Protein AF-A0A497P8Y5-F1 (afdb_monomer)

Mean predicted aligned error: 4.68 Å

Solvent-accessible surface area (backbone atoms only — not comparable to full-atom values): 5585 Å² total; per-residue (Å²): 134,86,74,74,58,48,48,75,68,51,54,56,49,29,58,74,70,69,48,85,83,45,71,48,76,49,53,42,35,73,64,28,32,54,40,32,75,70,62,37,45,30,35,33,33,44,38,70,48,42,22,41,76,76,68,65,39,97,53,35,72,84,38,45,68,69,58,48,51,53,30,45,52,33,26,56,75,33,40,74,32,33,30,78,45,71,52,79,32,70,83,47,58,83,44,82,94,62,92

Foldseek 3Di:
DQAAAADPVNVVVCVVVVNDAAEEEFQAQVVLLVCQVVPHAEYEPELQCCCCPVVNHPGSQVDDPVSQVNSQVRNVVRHRHHHYHYDDGPPQPPDPVSD

Sequence (99 aa):
MTVKKVTIRDFMSMKKNREKIVALSLYDYPTAYFADKAGVDMILVGDGSVGMTALGYNNTVPVTMDEMIIFCKAVVRATERALVMGDMPFMSYQNVDDA

Nearest PDB structures (foldseek):
  1o68-assembly1_B  TM=9.705E-01  e=7.332E-09  Neisseria meningitidis serogroup B
  1o66-assembly1_B  TM=9.797E-01  e=1.826E-08  Neisseria meningitidis serogroup B
  1o68-assembly1_E  TM=9.788E-01  e=3.505E-08  Neisseria meningitidis serogroup B
  1o66-assembly1_D  TM=9.727E-01  e=2.370E-08  Neisseria meningitidis serogroup B
  1oy0-assembly1_A  TM=9.899E-01  e=9.317E-08  Mycobacterium tuberculosis

Radius of gyration: 14.65 Å; Cα contacts (8 Å, |Δi|>4): 156; chains: 1; bounding box: 37×30×37 Å

pLDDT: mean 89.43, std 10.33, range [51.59, 97.94]

Secondary structure (DSSP, 8-state):
-------HHHHHHHHHHTPPPPEEE--SHHHHHHHHHTT-SEEEE-HHHIIIIIS--SSSTT--HHHHHHHHHHHHHH-SSSEEEEPPPTTTTSSTTT-

Structure (mmCIF, N/CA/C/O backbone):
data_AF-A0A497P8Y5-F1
#
_entry.id   AF-A0A497P8Y5-F1
#
loop_
_atom_site.group_PDB
_atom_site.id
_atom_site.type_symbol
_atom_site.label_atom_id
_atom_site.label_alt_id
_atom_site.label_comp_id
_atom_site.label_asym_id
_atom_site.label_entity_id
_atom_site.label_seq_id
_atom_site.pdbx_PDB_ins_code
_atom_site.Cartn_x
_atom_site.Cartn_y
_atom_site.Cartn_z
_atom_site.occupancy
_atom_site.B_iso_or_equiv
_atom_site.auth_seq_id
_atom_site.auth_comp_id
_atom_site.auth_asym_id
_atom_site.auth_atom_id
_atom_site.pdbx_PDB_model_num
ATOM 1 N N . MET A 1 1 ? -17.477 -12.870 12.688 1.00 51.59 1 MET A N 1
ATOM 2 C CA . MET A 1 1 ? -17.403 -11.467 13.148 1.00 51.59 1 MET A CA 1
ATOM 3 C C . MET A 1 1 ? -16.961 -10.635 11.963 1.00 51.59 1 MET A C 1
ATOM 5 O O . MET A 1 1 ? -15.956 -10.978 11.359 1.00 51.59 1 MET A O 1
ATOM 9 N N . THR A 1 2 ? -17.731 -9.627 11.568 1.00 66.06 2 THR A N 1
ATOM 10 C CA . THR A 1 2 ? -17.389 -8.782 10.417 1.00 66.06 2 THR A CA 1
ATOM 11 C C . THR A 1 2 ? -16.258 -7.840 10.822 1.00 66.06 2 THR A C 1
ATOM 13 O O . THR A 1 2 ? -16.408 -7.082 11.779 1.00 66.06 2 THR A O 1
ATOM 16 N N . VAL A 1 3 ? -15.115 -7.912 10.141 1.00 80.19 3 VAL A N 1
ATOM 17 C CA . VAL A 1 3 ? -13.980 -7.014 10.390 1.00 80.19 3 VAL A CA 1
ATOM 18 C C . VAL A 1 3 ? -14.380 -5.603 9.941 1.00 80.19 3 VAL A C 1
ATOM 20 O O . VAL A 1 3 ? -14.715 -5.395 8.776 1.00 80.19 3 VAL A O 1
ATOM 23 N N . LYS A 1 4 ? -14.413 -4.631 10.865 1.00 90.44 4 LYS A N 1
ATOM 24 C CA . LYS A 1 4 ? -14.739 -3.232 10.538 1.00 90.44 4 LYS A CA 1
ATOM 25 C C . LYS A 1 4 ? -13.518 -2.571 9.897 1.00 90.44 4 LYS A C 1
ATOM 27 O O . LYS A 1 4 ? -12.506 -2.390 10.569 1.00 90.44 4 LYS A O 1
ATOM 32 N N . LYS A 1 5 ? -13.640 -2.170 8.632 1.00 95.00 5 LYS A N 1
ATOM 33 C CA . LYS A 1 5 ? -12.600 -1.431 7.909 1.00 95.00 5 LYS A CA 1
ATOM 34 C C . LYS A 1 5 ? -12.395 -0.029 8.497 1.00 95.00 5 LYS A C 1
ATOM 36 O O . LYS A 1 5 ? -13.371 0.651 8.816 1.00 95.00 5 LYS A O 1
ATOM 41 N N . VAL A 1 6 ? -11.138 0.390 8.623 1.00 97.06 6 VAL A N 1
ATOM 42 C CA . VAL A 1 6 ? -10.730 1.733 9.047 1.00 97.06 6 VAL A CA 1
ATOM 43 C C . VAL A 1 6 ? -10.973 2.717 7.907 1.00 97.06 6 VAL A C 1
ATOM 45 O O . VAL A 1 6 ? -10.666 2.452 6.744 1.00 97.06 6 VAL A O 1
ATOM 48 N N . THR A 1 7 ? -11.542 3.869 8.240 1.00 97.12 7 THR A N 1
ATOM 49 C CA . THR A 1 7 ? -11.871 4.935 7.294 1.00 97.12 7 THR A CA 1
ATOM 50 C C . THR A 1 7 ? -11.269 6.268 7.726 1.00 97.12 7 THR A C 1
ATOM 52 O O . THR A 1 7 ? -10.902 6.469 8.883 1.00 97.12 7 THR A O 1
ATOM 55 N N . ILE A 1 8 ? -11.264 7.245 6.816 1.00 96.69 8 ILE A N 1
ATOM 56 C CA . ILE A 1 8 ? -10.839 8.624 7.112 1.00 96.69 8 ILE A CA 1
ATOM 57 C C . ILE A 1 8 ? -11.640 9.220 8.286 1.00 96.69 8 ILE A C 1
ATOM 59 O O . ILE A 1 8 ? -11.101 9.962 9.106 1.00 96.69 8 ILE A O 1
ATOM 63 N N . ARG A 1 9 ? -12.930 8.873 8.410 1.00 97.12 9 ARG A N 1
ATOM 64 C CA . ARG A 1 9 ? -13.778 9.340 9.520 1.00 97.12 9 ARG A CA 1
ATOM 65 C C . ARG A 1 9 ? -13.328 8.770 10.863 1.00 97.12 9 ARG A C 1
ATOM 67 O O . ARG A 1 9 ? -13.399 9.484 11.863 1.00 97.12 9 ARG A O 1
ATOM 74 N N . ASP A 1 10 ? -12.843 7.530 10.881 1.00 96.88 10 ASP A N 1
ATOM 75 C CA . ASP A 1 10 ? -12.293 6.926 12.093 1.00 96.88 10 ASP A CA 1
ATOM 76 C C . ASP A 1 10 ? -11.034 7.686 12.536 1.00 96.88 10 ASP A C 1
ATOM 78 O O . ASP A 1 10 ? -10.955 8.067 13.699 1.00 96.88 10 ASP A O 1
ATOM 82 N N . PHE A 1 11 ? -10.129 8.063 11.621 1.00 97.56 11 PHE A N 1
ATOM 83 C CA . PHE A 1 11 ? -8.955 8.885 11.965 1.00 97.56 11 PHE A CA 1
ATOM 84 C C . PHE A 1 11 ? -9.316 10.254 12.547 1.00 97.56 11 PHE A C 1
ATOM 86 O O . PHE A 1 11 ? -8.694 10.711 13.510 1.00 97.56 11 PHE A O 1
ATOM 93 N N . MET A 1 12 ? -10.351 10.907 12.010 1.00 97.31 12 MET A N 1
ATOM 94 C CA . MET A 1 12 ? -10.851 12.170 12.565 1.00 97.31 12 MET A CA 1
ATOM 95 C C . MET A 1 12 ? -11.394 11.987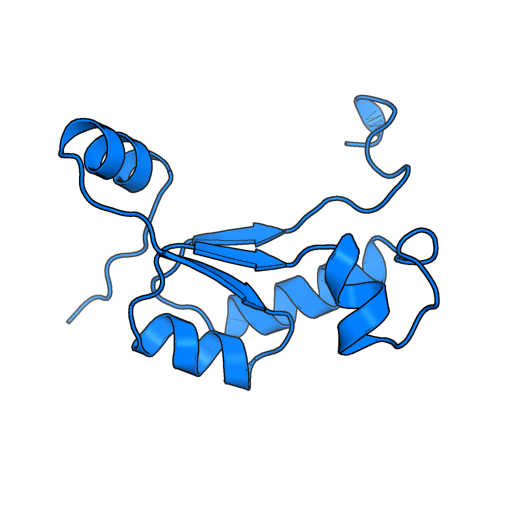 13.989 1.00 97.31 12 MET A C 1
ATOM 97 O O . MET A 1 12 ? -11.151 12.833 14.855 1.00 97.31 12 MET A O 1
ATOM 101 N N . SER A 1 13 ? -12.082 10.871 14.254 1.00 97.81 13 SER A N 1
ATOM 102 C CA . SER A 1 13 ? -12.546 10.514 15.599 1.00 97.81 13 SER A CA 1
ATOM 103 C C . SER A 1 13 ? -11.383 10.204 16.539 1.00 97.81 13 SER A C 1
ATOM 105 O O . SER A 1 13 ? -11.342 10.744 17.641 1.00 97.81 13 SER A O 1
ATOM 107 N N . MET A 1 14 ? -10.406 9.406 16.102 1.00 97.50 14 MET A N 1
ATOM 108 C CA . MET A 1 14 ? -9.219 9.060 16.890 1.00 97.50 14 MET A CA 1
ATOM 109 C C . MET A 1 14 ? -8.457 10.322 17.303 1.00 97.50 14 MET A C 1
ATOM 111 O O . MET A 1 14 ? -8.142 10.505 18.478 1.00 97.50 14 MET A O 1
ATOM 115 N N . LYS A 1 15 ? -8.272 11.270 16.373 1.00 97.44 15 LYS A N 1
ATOM 116 C CA . LYS A 1 15 ? -7.673 12.580 16.668 1.00 97.44 15 LYS A CA 1
ATOM 117 C C . LYS A 1 15 ? -8.457 13.349 17.737 1.00 97.44 15 LYS A C 1
ATOM 119 O O . LYS A 1 15 ? -7.845 13.883 18.662 1.00 97.44 15 LYS A O 1
ATOM 124 N N . LYS A 1 16 ? -9.793 13.400 17.637 1.00 97.94 16 LYS A N 1
ATOM 125 C CA . LYS A 1 16 ? -10.665 14.061 18.630 1.00 97.94 16 LYS A CA 1
ATOM 126 C C . LYS A 1 1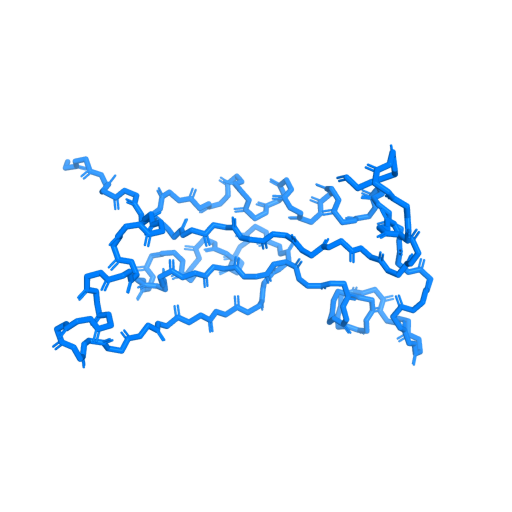6 ? -10.557 13.400 20.008 1.00 97.94 16 LYS A C 1
ATOM 128 O O . LYS A 1 16 ? -10.500 14.101 21.016 1.00 97.94 16 LYS A O 1
ATOM 133 N N . ASN A 1 17 ? -10.481 12.074 20.034 1.00 97.88 17 ASN A N 1
ATOM 134 C CA . ASN A 1 17 ? -10.397 11.266 21.249 1.00 97.88 17 ASN A CA 1
ATOM 135 C C . ASN A 1 17 ? -8.972 11.156 21.815 1.00 97.88 17 ASN A C 1
ATOM 137 O O . ASN A 1 17 ? -8.784 10.570 22.876 1.00 97.88 17 ASN A O 1
ATOM 141 N N . ARG A 1 18 ? -7.967 11.732 21.138 1.00 97.38 18 ARG A N 1
ATOM 142 C CA . ARG A 1 18 ? -6.534 11.592 21.463 1.00 97.38 18 ARG A CA 1
ATOM 143 C C . ARG A 1 18 ? -6.033 10.142 21.425 1.00 97.38 18 ARG A C 1
ATOM 145 O O . ARG A 1 18 ? -5.029 9.818 22.059 1.00 97.38 18 ARG A O 1
ATOM 152 N N . GLU A 1 19 ? -6.691 9.298 20.643 1.00 97.88 19 GLU A N 1
ATOM 153 C CA . GLU A 1 19 ? -6.231 7.951 20.323 1.00 97.88 19 GLU A CA 1
ATOM 154 C C . GLU A 1 19 ? -5.094 8.040 19.297 1.00 97.88 19 GLU A C 1
ATOM 156 O O . GLU A 1 19 ? -5.137 8.835 18.351 1.00 97.88 19 GLU A O 1
ATOM 161 N N . LYS A 1 20 ? -4.029 7.264 19.510 1.00 97.06 20 LYS A N 1
ATOM 162 C CA . LYS A 1 20 ? -2.874 7.242 18.607 1.00 97.06 20 LYS A CA 1
ATOM 163 C C . LYS A 1 20 ? -3.198 6.398 17.379 1.00 97.06 20 LYS A C 1
ATOM 165 O O . LYS A 1 20 ? -3.793 5.338 17.511 1.00 97.06 20 LYS A O 1
ATOM 170 N N . ILE A 1 21 ? -2.779 6.883 16.214 1.00 97.62 21 ILE A N 1
ATOM 171 C CA . ILE A 1 21 ? -2.907 6.185 14.933 1.00 97.62 21 ILE A CA 1
ATOM 172 C C . ILE A 1 21 ? -1.588 5.467 14.661 1.00 97.62 21 ILE A C 1
ATOM 174 O O . ILE A 1 21 ? -0.527 6.095 14.729 1.00 97.62 21 ILE A O 1
ATOM 178 N N . VAL A 1 22 ? -1.656 4.176 14.346 1.00 97.00 22 VAL A N 1
ATOM 179 C CA . VAL A 1 22 ? -0.500 3.376 13.935 1.00 97.00 22 VAL A CA 1
ATOM 180 C C . VAL A 1 22 ? -0.494 3.253 12.416 1.00 97.00 22 VAL A C 1
ATOM 182 O O . VAL A 1 22 ? -1.436 2.727 11.824 1.00 97.00 22 VAL A O 1
ATOM 185 N N . ALA A 1 23 ? 0.585 3.721 11.792 1.00 96.00 23 ALA A N 1
ATOM 186 C CA . ALA A 1 23 ? 0.783 3.666 10.351 1.00 96.00 23 ALA A CA 1
ATOM 187 C C . ALA A 1 23 ? 2.124 3.010 10.014 1.00 96.00 23 ALA A C 1
ATOM 189 O O . ALA A 1 23 ? 3.129 3.326 10.652 1.00 96.00 23 ALA A O 1
ATOM 190 N N . LEU A 1 24 ? 2.142 2.122 9.017 1.00 94.94 24 LEU A N 1
ATOM 191 C CA . LEU A 1 24 ? 3.356 1.459 8.529 1.00 94.94 24 LEU A CA 1
ATOM 192 C C . LEU A 1 24 ? 3.454 1.541 7.010 1.00 94.94 24 LEU A C 1
ATOM 194 O O . LEU A 1 24 ? 2.439 1.472 6.321 1.00 94.94 24 LEU A O 1
ATOM 198 N N . SER A 1 25 ? 4.679 1.622 6.493 1.00 93.75 25 SER A N 1
ATOM 199 C CA . SER A 1 25 ? 4.931 1.555 5.055 1.00 93.75 25 SER A CA 1
ATOM 200 C C . SER A 1 25 ? 5.256 0.122 4.643 1.00 93.75 25 SER A C 1
ATOM 202 O O . SER A 1 25 ? 6.216 -0.450 5.158 1.00 93.75 25 SER A O 1
ATOM 204 N N . LEU A 1 26 ? 4.445 -0.466 3.760 1.00 93.81 26 LEU A N 1
ATOM 205 C CA . LEU A 1 26 ? 4.519 -1.878 3.356 1.00 93.81 26 LEU A CA 1
ATOM 206 C C . LEU A 1 26 ? 4.209 -2.009 1.864 1.00 93.81 26 LEU A C 1
ATOM 208 O O . LEU A 1 26 ? 3.452 -1.206 1.319 1.00 93.81 26 LEU A O 1
ATOM 212 N N . TYR A 1 27 ? 4.771 -3.031 1.216 1.00 92.50 27 TYR A N 1
ATOM 213 C CA . TYR A 1 27 ? 4.755 -3.137 -0.252 1.00 92.50 27 TYR A CA 1
ATOM 214 C C . TYR A 1 27 ? 4.328 -4.518 -0.753 1.00 92.50 27 TYR A C 1
ATOM 216 O O . TYR A 1 27 ? 3.913 -4.660 -1.898 1.00 92.50 27 TYR A O 1
ATOM 224 N N . ASP A 1 28 ? 4.379 -5.547 0.090 1.00 93.12 28 ASP A N 1
ATOM 225 C CA . ASP A 1 28 ? 4.079 -6.920 -0.302 1.00 93.12 28 ASP A CA 1
ATOM 226 C C . ASP A 1 28 ? 2.891 -7.506 0.471 1.00 93.12 28 ASP A C 1
ATOM 228 O O . ASP A 1 28 ? 2.413 -6.964 1.468 1.00 93.12 28 ASP A O 1
ATOM 232 N N . TYR A 1 29 ? 2.394 -8.636 -0.028 1.00 96.06 29 TYR A N 1
ATOM 233 C CA . TYR A 1 29 ? 1.271 -9.345 0.571 1.00 96.06 29 TYR A CA 1
ATOM 234 C C . TYR A 1 29 ? 1.559 -9.868 1.994 1.00 96.06 29 TYR A C 1
ATOM 236 O O . TYR A 1 29 ? 0.768 -9.576 2.892 1.00 96.06 29 TYR A O 1
ATOM 244 N N . PRO A 1 30 ? 2.623 -10.663 2.251 1.00 96.44 30 PRO A N 1
ATOM 245 C CA . PRO A 1 30 ? 2.791 -11.295 3.558 1.00 96.44 30 PRO A CA 1
ATOM 246 C C . PRO A 1 30 ? 2.982 -10.276 4.685 1.00 96.44 30 PRO A C 1
ATOM 248 O O . PRO A 1 30 ? 2.396 -10.444 5.754 1.00 96.44 30 PRO A O 1
ATOM 251 N N . THR A 1 31 ? 3.745 -9.204 4.461 1.00 95.69 31 THR A N 1
ATOM 252 C CA . THR A 1 31 ? 3.961 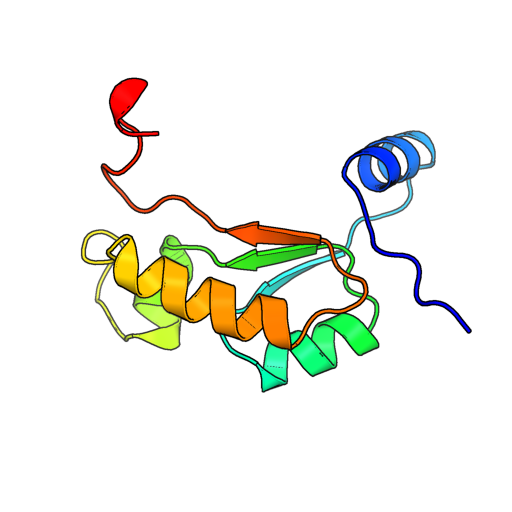-8.178 5.489 1.00 95.69 31 THR A CA 1
ATOM 253 C C . THR A 1 31 ? 2.686 -7.388 5.775 1.00 95.69 31 THR A C 1
ATOM 255 O O . THR A 1 31 ? 2.340 -7.203 6.944 1.00 95.69 31 THR A O 1
ATOM 258 N N . ALA A 1 32 ? 1.935 -7.004 4.736 1.00 96.94 32 ALA A N 1
ATOM 259 C CA . ALA A 1 32 ? 0.640 -6.344 4.882 1.00 96.94 32 ALA A CA 1
ATOM 260 C C . ALA A 1 32 ? -0.376 -7.221 5.626 1.00 96.94 32 ALA A C 1
ATOM 262 O O . ALA A 1 32 ? -1.070 -6.731 6.514 1.00 96.94 32 ALA A O 1
ATOM 263 N N . TYR A 1 33 ? -0.405 -8.526 5.339 1.00 97.19 33 TYR A N 1
ATOM 264 C CA . TYR A 1 33 ? -1.284 -9.473 6.024 1.00 97.19 33 TYR A CA 1
ATOM 265 C C . TYR A 1 33 ? -1.015 -9.504 7.533 1.00 97.19 33 TYR A C 1
ATOM 267 O O . TYR A 1 33 ? -1.937 -9.368 8.340 1.00 97.19 33 TYR A O 1
ATOM 275 N N . PHE A 1 34 ? 0.251 -9.646 7.940 1.00 97.56 34 PHE A N 1
ATOM 276 C CA . PHE A 1 34 ? 0.593 -9.675 9.363 1.00 97.56 34 PHE A CA 1
ATOM 277 C C . PHE A 1 34 ? 0.359 -8.326 10.048 1.00 97.56 34 PHE A C 1
ATOM 279 O O . PHE A 1 34 ? -0.126 -8.303 11.178 1.00 97.56 34 PHE A O 1
ATOM 286 N N . ALA A 1 35 ? 0.639 -7.213 9.368 1.00 96.81 35 ALA A N 1
ATOM 287 C CA . ALA A 1 35 ? 0.375 -5.875 9.887 1.00 96.81 35 ALA A CA 1
ATOM 288 C C . ALA A 1 35 ? -1.125 -5.615 10.110 1.00 96.81 35 ALA A C 1
ATOM 290 O O . ALA A 1 35 ? -1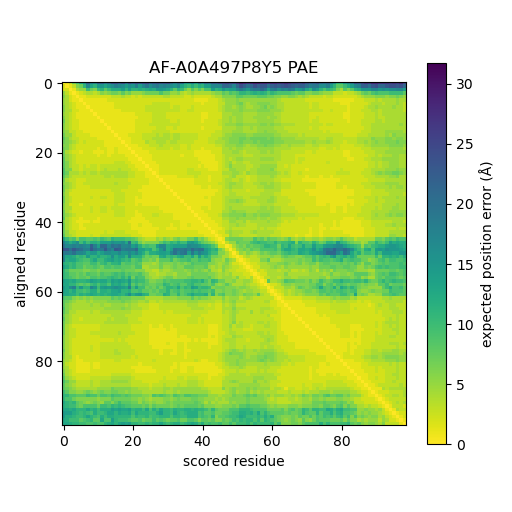.513 -5.091 11.156 1.00 96.81 35 ALA A O 1
ATOM 291 N N . ASP A 1 36 ? -1.979 -6.035 9.172 1.00 96.69 36 ASP A N 1
ATOM 292 C CA . ASP A 1 36 ? -3.434 -5.915 9.292 1.00 96.69 36 ASP A CA 1
ATOM 293 C C . ASP A 1 36 ? -3.962 -6.715 10.494 1.00 96.69 36 ASP A C 1
ATOM 295 O O . ASP A 1 36 ? -4.729 -6.196 11.311 1.00 96.69 36 ASP A O 1
ATOM 299 N N . LYS A 1 37 ? -3.477 -7.954 10.673 1.00 95.56 37 LYS A N 1
ATOM 300 C CA . LYS A 1 37 ? -3.822 -8.796 11.834 1.00 95.56 37 LYS A CA 1
ATOM 301 C C . LYS A 1 37 ? -3.254 -8.268 13.153 1.00 95.56 37 LYS A C 1
ATOM 303 O O . LYS A 1 37 ? -3.862 -8.498 14.195 1.00 95.56 37 LYS A O 1
ATOM 308 N N . ALA A 1 38 ? -2.140 -7.540 13.117 1.00 96.12 38 ALA A N 1
ATOM 309 C CA . ALA A 1 38 ? -1.574 -6.857 14.279 1.00 96.12 38 ALA A CA 1
ATOM 310 C C . ALA A 1 38 ? -2.347 -5.582 14.673 1.00 96.12 38 ALA A C 1
ATOM 312 O O . ALA A 1 38 ? -2.073 -5.004 15.723 1.00 96.12 38 ALA A O 1
ATOM 313 N N . GLY A 1 39 ? -3.322 -5.150 13.865 1.00 95.38 39 GLY A N 1
ATOM 314 C CA . GLY A 1 39 ? -4.182 -4.009 14.175 1.00 95.38 39 GLY A CA 1
ATOM 315 C C . GLY A 1 39 ? -3.640 -2.658 13.712 1.00 95.38 39 GLY A C 1
ATOM 316 O O . GLY A 1 39 ? -4.106 -1.635 14.205 1.00 95.38 39 GLY A O 1
ATOM 317 N N . VAL A 1 40 ? -2.706 -2.628 12.755 1.00 96.81 40 VAL A N 1
ATOM 318 C CA . VAL A 1 40 ? -2.231 -1.379 12.131 1.00 96.81 40 VAL A CA 1
ATOM 319 C C . VAL A 1 40 ? -3.404 -0.634 11.499 1.00 96.81 40 VAL A C 1
ATOM 321 O O . VAL A 1 40 ? -4.231 -1.237 10.820 1.00 96.81 40 VAL A O 1
ATOM 324 N N . ASP A 1 41 ? -3.526 0.671 11.736 1.00 97.50 41 ASP A N 1
ATOM 325 C CA . ASP A 1 41 ? -4.690 1.439 11.286 1.00 97.50 41 ASP A CA 1
ATOM 326 C C . ASP A 1 41 ? -4.565 1.903 9.831 1.00 97.50 41 ASP A C 1
ATOM 328 O O . ASP A 1 41 ? -5.568 1.986 9.118 1.00 97.50 41 ASP A O 1
ATOM 332 N N . MET A 1 42 ? -3.336 2.178 9.382 1.00 97.38 42 MET A N 1
ATOM 333 C CA . MET A 1 42 ? -3.036 2.631 8.026 1.00 97.38 42 MET A CA 1
ATOM 334 C C . MET A 1 42 ? -1.798 1.937 7.451 1.00 97.38 42 MET A C 1
ATOM 336 O O . MET A 1 42 ? -0.766 1.848 8.114 1.00 97.38 42 MET A O 1
ATOM 340 N N . ILE A 1 43 ? -1.880 1.506 6.196 1.00 97.19 43 ILE A N 1
ATOM 341 C CA . ILE A 1 43 ? -0.737 1.009 5.429 1.00 97.19 43 ILE A CA 1
ATOM 342 C C . ILE A 1 43 ? -0.442 1.994 4.300 1.00 97.19 43 ILE A C 1
ATOM 344 O O . ILE A 1 43 ? -1.335 2.310 3.517 1.00 97.19 43 ILE A O 1
ATOM 348 N N . LEU A 1 44 ? 0.802 2.465 4.219 1.00 95.81 44 LEU A N 1
ATOM 349 C CA . LEU A 1 44 ? 1.286 3.362 3.173 1.00 95.81 44 LEU A CA 1
ATOM 350 C C . LEU A 1 44 ? 2.149 2.598 2.157 1.00 95.81 44 LEU A C 1
ATOM 352 O O . LEU A 1 44 ? 3.210 2.077 2.495 1.00 95.81 44 LEU A O 1
ATOM 356 N N . VAL A 1 45 ? 1.732 2.581 0.899 1.00 93.19 45 VAL A N 1
ATOM 357 C CA . VAL A 1 45 ? 2.548 2.119 -0.227 1.00 93.19 45 VAL A CA 1
ATOM 358 C C . VAL A 1 45 ? 3.244 3.344 -0.807 1.00 93.19 45 VAL A C 1
ATOM 360 O O . VAL A 1 45 ? 2.677 4.029 -1.653 1.00 93.19 45 VAL A O 1
ATOM 363 N N . GLY A 1 46 ? 4.428 3.661 -0.281 1.00 85.19 46 GLY A N 1
ATOM 364 C CA . GLY A 1 46 ? 5.154 4.890 -0.612 1.00 85.19 46 GLY A CA 1
ATOM 365 C C . GLY A 1 46 ? 6.184 4.724 -1.726 1.00 85.19 46 GLY A C 1
ATOM 366 O O . GLY A 1 46 ? 6.977 3.783 -1.693 1.00 85.19 46 GLY A O 1
ATOM 367 N N . ASP A 1 47 ? 6.222 5.652 -2.682 1.00 72.38 47 ASP A N 1
ATOM 368 C CA . ASP A 1 47 ? 7.188 5.655 -3.794 1.00 72.38 47 ASP A CA 1
ATOM 369 C C . ASP A 1 47 ? 8.635 5.777 -3.283 1.00 72.38 47 ASP A C 1
ATOM 371 O O . ASP A 1 47 ? 9.552 5.098 -3.758 1.00 72.38 47 ASP A O 1
ATOM 375 N N . GLY A 1 48 ? 8.814 6.582 -2.230 1.00 59.16 48 GLY A N 1
ATOM 376 C CA . GLY A 1 48 ? 10.106 6.935 -1.671 1.00 59.16 48 GLY A CA 1
ATOM 377 C C . GLY A 1 48 ? 10.859 5.769 -1.038 1.00 59.16 48 GLY A C 1
ATOM 378 O O . GLY A 1 48 ? 12.087 5.745 -0.972 1.00 59.16 48 GLY A O 1
ATOM 379 N N . SER A 1 49 ? 10.116 4.770 -0.586 1.00 60.81 49 SER A N 1
ATOM 380 C CA . SER A 1 49 ? 10.650 3.612 0.110 1.00 60.81 49 SER A CA 1
ATOM 381 C C . SER A 1 49 ? 10.529 2.338 -0.715 1.00 60.81 49 SER A C 1
ATOM 383 O O . SER A 1 49 ? 11.406 1.487 -0.591 1.00 60.81 49 SER A O 1
ATOM 385 N N . VAL A 1 50 ? 9.550 2.212 -1.619 1.00 61.94 50 VAL A N 1
ATOM 386 C CA . VAL A 1 50 ? 9.484 1.108 -2.595 1.00 61.94 50 VAL A CA 1
ATOM 387 C C . VAL A 1 50 ? 10.743 1.068 -3.458 1.00 61.94 50 VAL A C 1
ATOM 389 O O . VAL A 1 50 ? 11.395 0.025 -3.541 1.00 61.94 50 VAL A O 1
ATOM 392 N N . GLY A 1 51 ? 11.119 2.205 -4.056 1.00 66.75 51 GLY A N 1
ATOM 393 C CA . GLY A 1 51 ? 12.263 2.271 -4.965 1.00 66.75 51 GLY A CA 1
ATOM 394 C C . GLY A 1 51 ? 13.549 1.778 -4.307 1.00 66.75 51 GLY A C 1
ATOM 395 O O . GLY A 1 51 ? 14.250 0.943 -4.863 1.00 66.75 51 GLY A O 1
ATOM 396 N N . MET A 1 52 ? 13.824 2.215 -3.078 1.00 73.31 52 MET A N 1
ATOM 397 C CA . MET A 1 52 ? 15.065 1.862 -2.383 1.00 73.31 52 MET A CA 1
ATOM 398 C C . MET A 1 52 ? 14.998 0.510 -1.663 1.00 73.31 52 MET A C 1
ATOM 400 O O . MET A 1 52 ? 15.942 -0.271 -1.738 1.00 73.31 52 MET A O 1
ATOM 404 N N . THR A 1 53 ? 13.908 0.226 -0.943 1.00 75.75 53 THR A N 1
ATOM 405 C CA . THR A 1 53 ? 13.835 -0.936 -0.035 1.00 75.75 53 THR A CA 1
ATOM 406 C C . THR A 1 53 ? 13.313 -2.201 -0.705 1.00 75.75 53 THR A C 1
ATOM 408 O O . THR A 1 53 ? 13.714 -3.291 -0.305 1.00 75.75 53 THR A O 1
ATOM 411 N N . ALA A 1 54 ? 12.460 -2.073 -1.726 1.00 78.00 54 ALA A N 1
ATOM 412 C CA . ALA A 1 54 ? 11.924 -3.214 -2.463 1.00 78.00 54 ALA A CA 1
ATOM 413 C C . ALA A 1 54 ? 12.651 -3.440 -3.799 1.00 78.00 54 ALA A C 1
ATOM 415 O O . ALA A 1 54 ? 12.889 -4.589 -4.165 1.00 78.00 54 ALA A O 1
ATOM 416 N N . LEU A 1 55 ? 13.019 -2.367 -4.514 1.00 80.50 55 LEU A N 1
ATOM 417 C CA . LEU A 1 55 ? 13.617 -2.447 -5.857 1.00 80.50 55 LEU A CA 1
ATOM 418 C C . LEU A 1 55 ? 15.133 -2.180 -5.899 1.00 80.50 55 LEU A C 1
ATOM 420 O O . LEU A 1 55 ? 15.779 -2.498 -6.896 1.00 80.50 55 LEU A O 1
ATOM 424 N N . GLY A 1 56 ? 15.726 -1.638 -4.831 1.00 82.06 56 GLY A N 1
ATOM 425 C CA . GLY A 1 56 ? 17.170 -1.382 -4.755 1.00 82.06 56 GLY A CA 1
ATOM 426 C C . GLY A 1 56 ? 17.664 -0.207 -5.610 1.00 82.06 56 GLY A C 1
ATOM 427 O O . GLY A 1 56 ? 18.851 -0.132 -5.925 1.00 82.06 56 GLY A O 1
ATOM 428 N N . TYR A 1 57 ? 16.783 0.714 -6.001 1.00 82.56 57 TYR A N 1
ATOM 429 C CA . TYR A 1 57 ? 17.159 1.948 -6.683 1.00 82.56 57 TYR A CA 1
ATOM 430 C C . TYR A 1 57 ? 17.965 2.878 -5.768 1.00 82.56 57 TYR A C 1
ATOM 432 O O . TYR A 1 57 ? 17.767 2.935 -4.556 1.00 82.56 57 TYR A O 1
ATOM 440 N N . ASN A 1 58 ? 18.855 3.668 -6.374 1.00 77.88 58 ASN A N 1
ATOM 441 C CA . ASN A 1 58 ? 19.679 4.645 -5.652 1.00 77.88 58 ASN A CA 1
ATOM 442 C C . ASN A 1 58 ? 18.879 5.864 -5.159 1.00 77.88 58 ASN A C 1
ATOM 444 O O . ASN A 1 58 ? 19.350 6.605 -4.300 1.00 77.88 58 ASN A O 1
ATOM 448 N N . ASN A 1 59 ? 17.704 6.107 -5.740 1.00 75.62 59 ASN A N 1
ATOM 449 C CA . ASN A 1 59 ? 16.759 7.142 -5.338 1.00 75.62 59 ASN A CA 1
ATOM 450 C C . ASN A 1 59 ? 15.344 6.765 -5.818 1.00 75.62 59 ASN A C 1
ATOM 452 O O . ASN A 1 59 ? 15.123 5.676 -6.343 1.00 75.62 59 ASN A O 1
ATOM 456 N N . THR A 1 60 ? 14.390 7.667 -5.616 1.00 72.56 60 THR A N 1
ATOM 457 C CA . THR A 1 60 ? 12.946 7.429 -5.758 1.00 72.56 60 THR A CA 1
ATOM 458 C C . THR A 1 60 ? 12.394 7.897 -7.107 1.00 72.56 60 THR A C 1
ATOM 460 O O . THR A 1 60 ? 11.289 7.534 -7.487 1.00 72.56 60 THR A O 1
ATOM 463 N N . VAL A 1 61 ? 13.194 8.658 -7.862 1.00 76.94 61 VAL A N 1
ATOM 464 C CA . VAL A 1 61 ? 12.852 9.218 -9.177 1.00 76.94 61 VAL A CA 1
ATOM 465 C C . VAL A 1 61 ? 12.477 8.164 -10.230 1.00 76.94 61 VAL A C 1
ATOM 467 O O . VAL A 1 61 ? 11.568 8.445 -11.005 1.00 76.94 61 VAL A O 1
ATOM 470 N N . PRO A 1 62 ? 13.123 6.981 -10.320 1.00 78.75 62 PRO A N 1
ATOM 471 C CA . PRO A 1 62 ? 12.801 6.020 -11.375 1.00 78.75 62 PRO A CA 1
ATOM 472 C C . PRO A 1 62 ? 11.506 5.235 -11.131 1.00 78.75 62 PRO A C 1
ATOM 474 O O . PRO A 1 62 ? 11.120 4.473 -12.011 1.00 78.75 62 PRO A O 1
ATOM 477 N N . VAL A 1 63 ? 10.851 5.384 -9.971 1.00 83.31 63 VAL A N 1
ATOM 478 C CA . VAL A 1 63 ? 9.617 4.648 -9.664 1.00 83.31 63 VAL A CA 1
ATOM 479 C C . VAL A 1 63 ? 8.481 5.132 -10.564 1.00 83.31 63 VAL A C 1
ATOM 481 O O . VAL A 1 63 ? 8.182 6.321 -10.643 1.00 83.31 63 VAL A O 1
ATOM 484 N N . THR A 1 64 ? 7.826 4.188 -11.229 1.00 87.12 64 THR A N 1
ATOM 485 C CA . THR A 1 64 ? 6.736 4.426 -12.178 1.00 87.12 64 THR A CA 1
ATOM 486 C C . THR A 1 64 ? 5.359 4.183 -11.557 1.00 87.12 64 THR A C 1
ATOM 488 O O . THR A 1 64 ? 5.209 3.465 -10.566 1.00 87.12 64 THR A O 1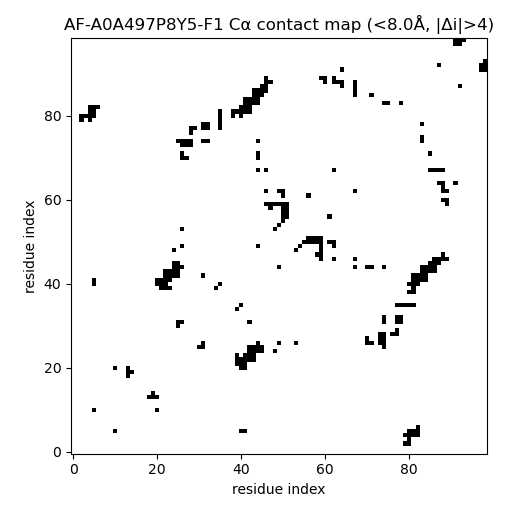
ATOM 491 N N . MET A 1 65 ? 4.315 4.735 -12.186 1.00 90.12 65 MET A N 1
ATOM 492 C CA . MET A 1 65 ? 2.920 4.454 -11.814 1.00 90.12 65 MET A CA 1
ATOM 493 C C . MET A 1 65 ? 2.588 2.959 -11.876 1.00 90.12 65 MET A C 1
ATOM 495 O O . MET A 1 65 ? 1.909 2.440 -10.991 1.00 90.12 65 MET A O 1
ATOM 499 N N . ASP A 1 66 ? 3.085 2.254 -12.894 1.00 90.31 66 ASP A N 1
ATOM 500 C CA . ASP A 1 66 ? 2.818 0.826 -13.075 1.00 90.31 66 ASP A CA 1
ATOM 501 C C . ASP A 1 66 ? 3.416 -0.016 -11.942 1.00 90.31 66 ASP A C 1
ATOM 503 O O . ASP A 1 66 ? 2.751 -0.916 -11.420 1.00 90.31 66 ASP A O 1
ATOM 507 N N . GLU A 1 67 ? 4.635 0.311 -11.505 1.00 89.38 67 GLU A N 1
ATOM 508 C CA . GLU A 1 67 ? 5.257 -0.320 -10.338 1.00 89.38 67 GLU A CA 1
ATOM 509 C C . GLU A 1 67 ? 4.427 -0.064 -9.074 1.00 89.38 67 GLU A C 1
ATOM 511 O O . GLU A 1 67 ? 4.077 -1.014 -8.368 1.00 89.38 67 GLU A O 1
ATOM 516 N N . MET A 1 68 ? 4.017 1.186 -8.823 1.00 91.62 68 MET A N 1
ATOM 517 C CA . MET A 1 68 ? 3.178 1.529 -7.666 1.00 91.62 68 MET A CA 1
ATOM 518 C C . MET A 1 68 ? 1.854 0.760 -7.659 1.00 91.62 68 MET A C 1
ATOM 520 O O . MET A 1 68 ? 1.446 0.226 -6.625 1.00 91.62 68 MET A O 1
ATOM 524 N N . ILE A 1 69 ? 1.202 0.619 -8.817 1.00 93.81 69 ILE A N 1
ATOM 525 C CA . ILE A 1 69 ? -0.036 -0.157 -8.955 1.00 93.81 69 ILE A CA 1
ATOM 526 C C . ILE A 1 69 ? 0.184 -1.628 -8.576 1.00 93.81 69 ILE A C 1
ATOM 528 O O . ILE A 1 69 ? -0.697 -2.237 -7.960 1.00 93.81 69 ILE A O 1
ATOM 532 N N . ILE A 1 70 ? 1.328 -2.223 -8.925 1.00 93.50 70 ILE A N 1
ATOM 533 C CA . ILE A 1 70 ? 1.643 -3.617 -8.579 1.00 93.50 70 ILE A CA 1
ATOM 534 C C . ILE A 1 70 ? 1.751 -3.789 -7.059 1.00 93.50 70 ILE A C 1
ATOM 536 O O . ILE A 1 70 ? 1.099 -4.685 -6.508 1.00 93.50 70 ILE A O 1
ATOM 540 N N . PHE A 1 71 ? 2.500 -2.920 -6.376 1.00 93.25 71 PHE A N 1
ATOM 541 C CA . PHE A 1 71 ? 2.646 -2.978 -4.917 1.00 93.25 71 PHE A CA 1
ATOM 542 C C . PHE A 1 71 ? 1.316 -2.698 -4.203 1.00 93.25 71 PHE A C 1
ATOM 544 O O . PHE A 1 71 ? 0.899 -3.470 -3.337 1.00 93.25 71 PHE A O 1
ATOM 551 N N . CYS A 1 72 ? 0.563 -1.687 -4.647 1.00 95.19 72 CYS A N 1
ATOM 552 C CA . CYS A 1 72 ? -0.782 -1.405 -4.141 1.00 95.19 72 CYS A CA 1
ATOM 553 C C . CYS A 1 72 ? -1.712 -2.617 -4.280 1.00 95.19 72 CYS A C 1
ATOM 555 O O . CYS A 1 72 ? -2.408 -2.980 -3.331 1.00 95.19 72 CYS A O 1
ATOM 557 N N . LYS A 1 73 ? -1.702 -3.304 -5.431 1.00 96.50 73 LYS A N 1
ATOM 558 C CA . LYS A 1 73 ? -2.494 -4.528 -5.633 1.00 96.50 73 LYS A CA 1
ATOM 559 C C . LYS A 1 73 ? -2.096 -5.636 -4.660 1.00 96.50 73 LYS A C 1
ATOM 561 O O . LYS A 1 73 ? -2.977 -6.349 -4.182 1.00 96.50 73 LYS A O 1
ATOM 566 N N . ALA A 1 74 ? -0.805 -5.819 -4.387 1.00 95.62 74 ALA A N 1
ATOM 567 C CA . ALA A 1 74 ? -0.337 -6.826 -3.438 1.00 95.62 74 ALA A CA 1
ATOM 568 C C . ALA A 1 74 ? -0.839 -6.534 -2.014 1.00 95.62 74 ALA A C 1
ATOM 570 O O . ALA A 1 74 ? -1.432 -7.413 -1.387 1.00 95.62 74 ALA A O 1
ATOM 571 N N . VAL A 1 75 ? -0.690 -5.290 -1.553 1.00 96.50 75 VAL A N 1
ATOM 572 C CA . VAL A 1 75 ? -1.100 -4.847 -0.211 1.00 96.50 75 VAL A CA 1
ATOM 573 C C . VAL A 1 75 ? -2.618 -4.887 -0.033 1.00 96.50 75 VAL A C 1
ATOM 575 O O . VAL A 1 75 ? -3.112 -5.412 0.965 1.00 96.50 75 VAL A O 1
ATOM 578 N N . VAL A 1 76 ? -3.386 -4.401 -1.013 1.00 96.69 76 VAL A N 1
ATOM 579 C CA . VAL A 1 76 ? -4.859 -4.407 -0.950 1.00 96.69 76 VAL A CA 1
ATOM 580 C C . VAL A 1 76 ? -5.412 -5.829 -0.856 1.00 96.69 76 VAL A C 1
ATOM 582 O O . VAL A 1 76 ? -6.368 -6.054 -0.122 1.00 96.69 76 VAL A O 1
ATOM 585 N N . ARG A 1 77 ? -4.808 -6.805 -1.547 1.00 96.94 77 ARG A N 1
ATOM 586 C CA . ARG A 1 77 ? -5.223 -8.217 -1.452 1.00 96.94 77 ARG A CA 1
ATOM 587 C C . ARG A 1 77 ? -4.999 -8.814 -0.061 1.00 96.94 77 ARG A C 1
ATOM 589 O O . ARG A 1 77 ? -5.691 -9.763 0.288 1.00 96.94 77 ARG A O 1
ATOM 596 N N . ALA A 1 78 ? -4.038 -8.292 0.695 1.00 96.12 78 ALA A N 1
ATOM 597 C CA . ALA A 1 78 ? -3.675 -8.784 2.021 1.00 96.12 78 ALA A CA 1
ATOM 598 C C . ALA A 1 78 ? -4.431 -8.101 3.172 1.00 96.12 78 ALA A C 1
ATOM 600 O O . ALA A 1 78 ? -4.376 -8.586 4.301 1.00 96.12 78 ALA A O 1
ATOM 601 N N . THR A 1 79 ? -5.096 -6.974 2.904 1.00 96.50 79 THR A N 1
ATOM 602 C CA . THR A 1 79 ? -5.621 -6.069 3.934 1.00 96.50 79 THR A CA 1
ATOM 603 C C . THR A 1 79 ? -7.143 -6.137 4.009 1.00 96.50 79 THR A C 1
ATOM 605 O O . THR A 1 79 ? -7.834 -5.824 3.038 1.00 96.50 79 THR A O 1
ATOM 608 N N . GLU A 1 80 ? -7.687 -6.474 5.180 1.00 96.00 80 GLU A N 1
ATOM 609 C CA . GLU A 1 80 ? -9.135 -6.498 5.424 1.00 96.00 80 GLU A CA 1
ATOM 610 C C . GLU A 1 80 ? -9.594 -5.291 6.258 1.00 96.00 80 GLU A C 1
ATOM 612 O O . GLU A 1 80 ? -10.679 -4.748 6.018 1.00 96.00 80 GLU A O 1
ATOM 617 N N . ARG A 1 81 ? -8.775 -4.857 7.229 1.00 96.38 81 ARG A N 1
ATOM 618 C CA . ARG A 1 81 ? -9.117 -3.819 8.212 1.00 96.38 81 ARG A CA 1
ATOM 619 C C . ARG A 1 81 ? -8.478 -2.465 7.905 1.00 96.38 81 ARG A C 1
ATOM 621 O O . ARG A 1 81 ? -9.196 -1.468 7.899 1.00 96.38 81 ARG A O 1
ATOM 628 N N . ALA A 1 82 ? -7.162 -2.404 7.736 1.00 97.56 82 ALA A N 1
ATOM 629 C CA . ALA A 1 82 ? -6.409 -1.157 7.659 1.00 97.56 82 ALA A CA 1
ATOM 630 C C . ALA A 1 82 ? -6.809 -0.315 6.436 1.00 97.56 82 ALA A C 1
ATOM 632 O O . ALA A 1 82 ? -7.228 -0.831 5.393 1.00 97.56 82 ALA A O 1
ATOM 633 N N . LEU A 1 83 ? -6.665 1.005 6.553 1.00 97.75 83 LEU A N 1
ATOM 634 C CA . LEU A 1 83 ? -6.787 1.893 5.403 1.00 97.75 83 LEU A CA 1
ATOM 635 C C . LEU A 1 83 ? -5.496 1.817 4.583 1.00 97.75 83 LEU A C 1
ATOM 637 O O . LEU A 1 83 ? -4.425 2.128 5.095 1.00 97.75 83 LEU A O 1
ATOM 641 N N . VAL A 1 84 ? -5.595 1.424 3.315 1.00 97.12 84 VAL A N 1
ATOM 642 C CA . VAL A 1 84 ? -4.451 1.419 2.394 1.00 97.12 84 VAL A CA 1
ATOM 643 C C . VAL A 1 84 ? -4.387 2.761 1.671 1.00 97.12 84 VAL A C 1
ATOM 645 O O . VAL A 1 84 ? -5.372 3.183 1.065 1.00 97.12 84 VAL A O 1
ATOM 648 N N . MET A 1 85 ? -3.234 3.416 1.742 1.00 95.75 85 MET A N 1
ATOM 649 C CA . MET A 1 85 ? -2.892 4.647 1.036 1.00 95.75 85 MET A CA 1
ATOM 650 C C . MET A 1 85 ? -1.745 4.341 0.074 1.00 95.75 85 MET A C 1
ATOM 652 O O . MET A 1 85 ? -0.777 3.705 0.477 1.00 95.75 85 MET A O 1
ATOM 656 N N . GLY A 1 86 ? -1.863 4.753 -1.185 1.00 93.50 86 GLY A N 1
ATOM 657 C CA . GLY A 1 86 ? -0.790 4.642 -2.171 1.00 93.50 86 GLY A CA 1
ATOM 658 C C . GLY A 1 86 ? -0.284 6.025 -2.543 1.00 93.50 86 GLY A C 1
ATOM 659 O O . GLY A 1 86 ? -1.102 6.912 -2.790 1.00 93.50 86 GLY A O 1
ATOM 660 N N . ASP A 1 87 ? 1.033 6.191 -2.573 1.00 90.62 87 ASP A N 1
ATOM 661 C CA . ASP A 1 87 ? 1.648 7.428 -3.036 1.00 90.62 87 ASP A CA 1
ATOM 662 C C . ASP A 1 87 ? 1.627 7.513 -4.558 1.00 90.62 87 ASP A C 1
ATOM 664 O O . ASP A 1 87 ? 1.671 6.515 -5.285 1.00 90.62 87 ASP A O 1
ATOM 668 N N . MET A 1 88 ? 1.578 8.753 -5.021 1.00 90.19 88 MET A N 1
ATOM 669 C CA . MET A 1 88 ? 1.727 9.107 -6.417 1.00 90.19 88 MET A CA 1
ATOM 670 C C . MET A 1 88 ? 3.213 9.410 -6.665 1.00 90.19 88 MET A C 1
ATOM 672 O O . MET A 1 88 ? 3.756 10.303 -6.015 1.00 90.19 88 MET A O 1
ATOM 676 N N . PRO A 1 89 ? 3.892 8.661 -7.553 1.00 86.06 89 PRO A N 1
ATOM 677 C CA . PRO A 1 89 ? 5.318 8.786 -7.806 1.00 86.06 89 PRO A CA 1
ATOM 678 C C . PRO A 1 89 ? 5.679 10.147 -8.401 1.00 86.06 89 PRO A C 1
ATOM 680 O O . PRO A 1 89 ? 4.833 10.885 -8.918 1.00 86.06 89 PRO A O 1
ATOM 683 N N . PHE A 1 90 ? 6.965 10.478 -8.365 1.00 84.12 90 PHE A N 1
ATOM 684 C CA . PHE A 1 90 ? 7.479 11.730 -8.910 1.00 84.12 90 PHE A CA 1
ATOM 685 C C . PHE A 1 90 ? 6.966 12.021 -10.339 1.00 84.12 90 PHE A C 1
ATOM 687 O O . PHE A 1 90 ? 6.880 11.139 -11.187 1.00 84.12 90 PHE A O 1
ATOM 694 N N . MET A 1 91 ? 6.615 13.287 -10.596 1.00 83.75 91 MET A N 1
ATOM 695 C CA . MET A 1 91 ? 5.992 13.794 -11.835 1.00 83.75 91 MET A CA 1
ATOM 696 C C . MET A 1 91 ? 4.585 13.285 -12.188 1.00 83.75 91 MET A C 1
ATOM 698 O O . MET A 1 91 ? 4.007 13.819 -13.128 1.00 83.75 91 MET A O 1
ATOM 702 N N . SER A 1 92 ? 3.978 12.372 -11.426 1.00 83.19 92 SER A N 1
ATOM 703 C CA . SER A 1 92 ? 2.619 11.879 -11.730 1.00 83.19 92 SER A CA 1
ATOM 704 C C . SER A 1 92 ? 1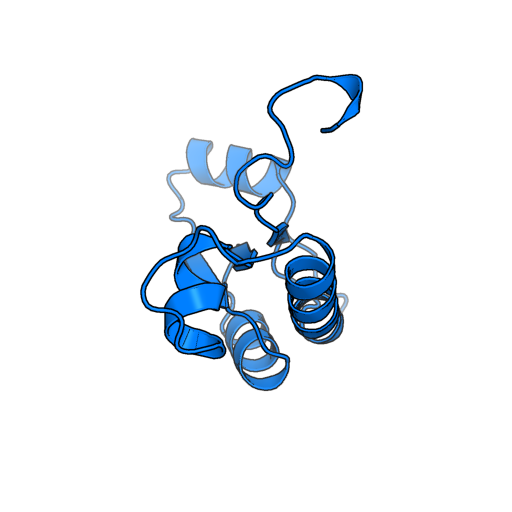.477 12.845 -11.379 1.00 83.19 92 SER A C 1
ATOM 706 O O . SER A 1 92 ? 0.325 12.508 -11.588 1.00 83.19 92 SER A O 1
ATOM 708 N N . TYR A 1 93 ? 1.766 14.032 -10.830 1.00 88.12 93 TYR A N 1
ATOM 709 C CA . TYR A 1 93 ? 0.735 14.935 -10.286 1.00 88.12 93 TYR A CA 1
ATOM 710 C C . TYR A 1 93 ? 1.023 16.425 -10.453 1.00 88.12 93 TYR A C 1
ATOM 712 O O . TYR A 1 93 ? 0.544 17.261 -9.689 1.00 88.12 93 TYR A O 1
ATOM 720 N N . GLN A 1 94 ? 1.862 16.773 -11.428 1.00 85.75 94 GLN A N 1
ATOM 721 C CA . GLN A 1 94 ? 2.258 18.168 -11.652 1.00 85.75 94 GLN A CA 1
ATOM 722 C C . GLN A 1 94 ? 1.121 19.009 -12.249 1.00 85.75 94 GLN A C 1
ATOM 724 O O . GLN A 1 94 ? 1.056 20.209 -11.987 1.00 85.75 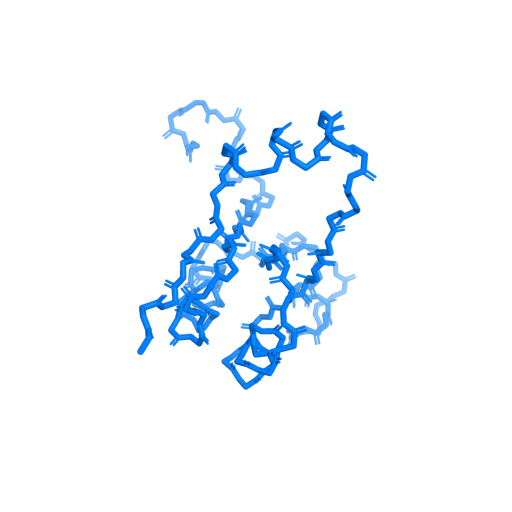94 GLN A O 1
ATOM 729 N N . ASN A 1 95 ? 0.208 18.380 -12.992 1.00 87.25 95 ASN A N 1
ATOM 730 C CA . ASN A 1 95 ? -0.993 19.011 -13.528 1.00 87.25 95 ASN A CA 1
ATOM 731 C C . ASN A 1 95 ? -2.240 18.308 -12.988 1.00 87.25 95 ASN A C 1
ATOM 733 O O . ASN A 1 95 ? -2.204 17.122 -12.675 1.00 87.25 95 ASN A O 1
ATOM 737 N N . VAL A 1 96 ? -3.359 19.033 -12.930 1.00 82.19 96 VAL A N 1
ATOM 738 C CA . VAL A 1 96 ? -4.649 18.480 -12.482 1.00 82.19 96 VAL A CA 1
ATOM 739 C C . VAL A 1 96 ? -5.136 17.361 -13.403 1.00 82.19 96 VAL A C 1
ATOM 741 O O . VAL A 1 96 ? -5.753 16.424 -12.922 1.00 82.19 96 VAL A O 1
ATOM 744 N N . ASP A 1 97 ? -4.842 17.445 -14.701 1.00 85.25 97 ASP A N 1
ATOM 745 C CA . ASP A 1 97 ? -5.253 16.426 -15.675 1.00 85.25 97 ASP A CA 1
ATOM 746 C C . ASP A 1 97 ? -4.452 15.115 -15.545 1.00 85.25 97 ASP A C 1
ATOM 748 O O . ASP A 1 97 ? -4.910 14.073 -16.012 1.00 85.25 97 ASP A O 1
ATOM 752 N N . ASP A 1 98 ? -3.274 15.169 -14.912 1.00 75.81 98 ASP A N 1
ATOM 753 C CA . ASP A 1 98 ? 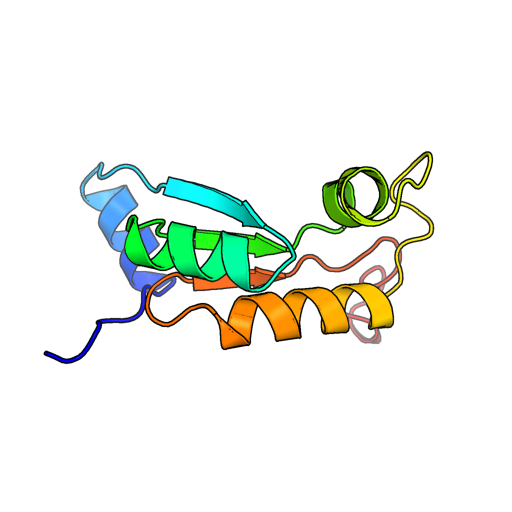-2.388 14.018 -14.707 1.00 75.81 98 ASP A CA 1
ATOM 754 C C . ASP A 1 98 ? -2.619 13.326 -13.343 1.00 75.81 98 ASP A C 1
ATOM 756 O O . ASP A 1 98 ? -2.218 12.173 -13.178 1.00 75.81 98 ASP A O 1
ATOM 760 N N . ALA A 1 99 ? -3.256 14.019 -12.387 1.00 73.31 99 ALA A N 1
ATOM 761 C CA . ALA A 1 99 ? -3.468 13.599 -10.993 1.00 73.31 99 ALA A CA 1
ATOM 762 C C . ALA A 1 99 ? -4.810 12.876 -10.769 1.00 73.31 99 ALA A C 1
ATOM 76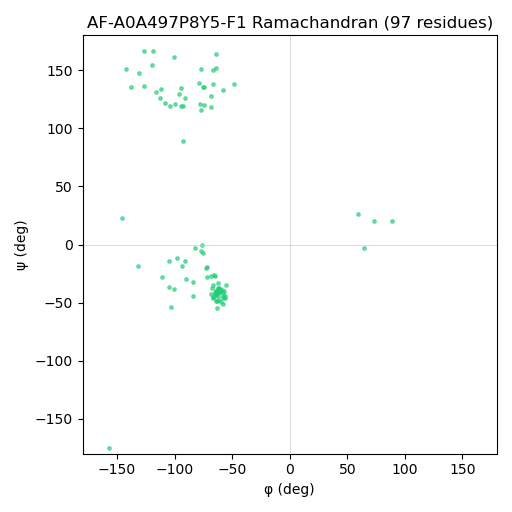4 O O . ALA A 1 99 ? -4.811 11.870 -10.021 1.00 73.31 99 ALA A O 1
#